Protein AF-A0A1S8AA64-F1 (afdb_monomer)

Radius of gyration: 17.84 Å; Cα contacts (8 Å, |Δi|>4): 216; chains: 1; bounding box: 44×40×56 Å

Foldseek 3Di:
DDDDDDCVVVPDDDVPVCVVLVADQVQQVVLCVVQVLQLAAPAEEEEEQPAPPGDVVLVVLQVSSRYRYYYDAPPDPDAQAADDQVVCPPFAAAHEYADAPDPRVVVRQVVVCVRQVRNRHHYAYFHSVQSVSCNSRSHDDDDCCGRNVNVVD

InterPro domains:
  IPR001357 BRCT domain [PS50172] (96-148)
  IPR036420 BRCT domain superfamily [G3DSA:3.40.50.10190] (37-151)
  IPR036420 BRCT domain superfamily [SSF52113] (37-148)
  IPR053036 Cell Cycle and DNA Repair Regulator [PTHR47667] (3-148)

Structure (mmCIF, N/CA/C/O backbone):
data_AF-A0A1S8AA64-F1
#
_entry.id   AF-A0A1S8AA64-F1
#
loop_
_atom_site.group_PDB
_atom_site.id
_atom_site.type_symbol
_atom_site.label_atom_id
_atom_site.label_alt_id
_atom_site.label_comp_id
_atom_site.label_asym_id
_atom_site.label_entity_id
_atom_site.label_seq_id
_atom_site.pdbx_PDB_ins_code
_atom_site.Cartn_x
_atom_site.Cartn_y
_atom_site.Cartn_z
_atom_site.occupancy
_atom_site.B_iso_or_equiv
_atom_site.auth_seq_id
_atom_site.auth_comp_id
_atom_site.auth_asym_id
_atom_site.auth_atom_id
_atom_site.pdbx_PDB_model_num
ATOM 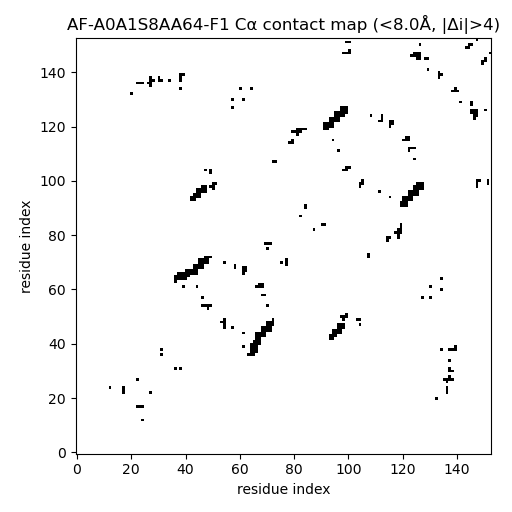1 N N . MET A 1 1 ? -10.818 24.946 36.743 1.00 60.25 1 MET A N 1
ATOM 2 C CA . MET A 1 1 ? -10.037 24.279 35.678 1.00 60.25 1 MET A CA 1
ATOM 3 C C . MET A 1 1 ? -10.940 23.250 35.025 1.00 60.25 1 MET A C 1
ATOM 5 O O . MET A 1 1 ? -11.697 22.622 35.750 1.00 60.25 1 MET A O 1
ATOM 9 N N . LYS A 1 2 ? -10.941 23.131 33.695 1.00 81.50 2 LYS A N 1
ATOM 10 C CA . LYS A 1 2 ? -11.602 22.004 33.020 1.00 81.50 2 LYS A CA 1
ATOM 11 C C . LYS A 1 2 ? -10.568 20.888 32.900 1.00 81.50 2 LYS A C 1
ATOM 13 O O . LYS A 1 2 ? -9.478 21.153 32.402 1.00 81.50 2 LYS A O 1
ATOM 18 N N . GLU A 1 3 ? -10.889 19.703 33.397 1.00 88.12 3 GLU A N 1
ATOM 19 C CA . GLU A 1 3 ? -10.046 18.514 33.256 1.00 88.12 3 GLU A CA 1
ATOM 20 C C . GLU A 1 3 ? -10.348 17.818 31.927 1.00 88.12 3 GLU A C 1
ATOM 22 O O . GLU A 1 3 ? -11.477 17.871 31.431 1.00 88.12 3 GLU A O 1
ATOM 27 N N . VAL A 1 4 ? -9.324 17.214 31.324 1.00 89.88 4 VAL A N 1
ATOM 28 C CA . VAL A 1 4 ? -9.488 16.409 30.109 1.00 89.88 4 VAL A CA 1
ATOM 29 C C . VAL A 1 4 ? -10.099 15.065 30.521 1.00 89.88 4 VAL A C 1
ATOM 31 O O . VAL A 1 4 ? -9.534 14.420 31.404 1.00 89.88 4 VAL A O 1
ATOM 34 N N . PRO A 1 5 ? -11.233 14.640 29.931 1.00 91.94 5 PRO A N 1
ATOM 35 C CA . PRO A 1 5 ? -11.822 13.339 30.228 1.00 91.94 5 PRO A CA 1
ATOM 36 C C . PRO A 1 5 ? -10.868 12.193 29.892 1.00 91.94 5 PRO A C 1
ATOM 38 O O . PRO A 1 5 ? -10.092 12.286 28.942 1.00 91.94 5 PRO A O 1
ATOM 41 N N . ASP A 1 6 ? -10.977 11.100 30.641 1.00 93.12 6 ASP A N 1
ATOM 42 C CA . ASP A 1 6 ? -10.221 9.876 30.394 1.00 93.12 6 ASP A CA 1
ATOM 43 C C . ASP A 1 6 ? -10.575 9.267 29.017 1.00 93.12 6 ASP A C 1
ATOM 45 O O . ASP A 1 6 ? -11.735 8.890 28.805 1.00 93.12 6 ASP A O 1
ATOM 49 N N . PRO A 1 7 ? -9.614 9.149 28.076 1.00 92.00 7 PRO A N 1
ATOM 50 C CA . PRO A 1 7 ? -9.847 8.570 26.754 1.00 92.00 7 PRO A CA 1
ATOM 51 C C . PRO A 1 7 ? -10.340 7.119 26.773 1.00 92.00 7 PRO A C 1
ATOM 53 O O . PRO A 1 7 ? -11.037 6.715 25.839 1.00 92.00 7 PRO A O 1
ATOM 56 N N . GLU A 1 8 ? -10.032 6.335 27.814 1.00 90.62 8 GLU A N 1
ATOM 57 C CA . GLU A 1 8 ? -10.440 4.923 27.903 1.00 90.62 8 GLU A CA 1
ATOM 58 C C . GLU A 1 8 ? -11.968 4.756 27.940 1.00 90.62 8 GLU A C 1
ATOM 60 O O . GLU A 1 8 ? -12.515 3.746 27.488 1.00 90.62 8 GLU A O 1
ATOM 65 N N . GLN A 1 9 ? -12.688 5.786 28.391 1.00 92.56 9 GLN A N 1
ATOM 66 C CA . GLN A 1 9 ? -14.153 5.802 28.420 1.00 92.56 9 GLN A CA 1
ATOM 67 C C . GLN A 1 9 ? -14.781 6.060 27.041 1.00 92.56 9 GLN A C 1
ATOM 69 O O . GLN A 1 9 ? -15.979 5.835 26.859 1.00 92.56 9 GLN A O 1
ATOM 74 N N . TYR A 1 10 ? -13.982 6.501 26.064 1.00 93.00 10 TYR A N 1
ATOM 75 C CA . TYR A 1 10 ? -14.436 6.946 24.743 1.00 93.00 10 TYR A CA 1
ATOM 76 C C . TYR A 1 10 ? -13.772 6.181 23.593 1.00 93.00 10 TYR A C 1
ATOM 78 O O . TYR A 1 10 ? -13.749 6.659 22.458 1.00 93.00 10 TYR A O 1
ATOM 86 N N . ILE A 1 11 ? -13.249 4.981 23.863 1.00 93.00 11 ILE A N 1
ATOM 87 C CA . ILE A 1 11 ? -12.699 4.106 22.824 1.00 93.00 11 ILE A CA 1
ATOM 88 C C . ILE A 1 11 ? -13.765 3.820 21.760 1.00 93.00 11 ILE A C 1
ATOM 90 O O . ILE A 1 11 ? -14.886 3.402 22.070 1.00 93.00 11 ILE A O 1
ATOM 94 N N . LEU A 1 12 ? -13.392 4.029 20.495 1.00 94.56 12 LEU A N 1
ATOM 95 C CA . LEU A 1 12 ? -14.243 3.764 19.341 1.00 94.56 12 LEU A CA 1
ATOM 96 C C . LEU A 1 12 ? -14.624 2.278 19.291 1.00 94.56 12 LEU A C 1
ATOM 98 O O . LEU A 1 12 ? -13.761 1.404 19.279 1.00 94.56 12 LEU A O 1
ATOM 102 N N . LYS A 1 13 ? -15.928 1.999 19.225 1.00 93.56 13 LYS A N 1
ATOM 103 C CA . LYS A 1 13 ? -16.492 0.650 19.085 1.00 93.56 13 LYS A CA 1
ATOM 104 C C . LYS A 1 13 ? -17.353 0.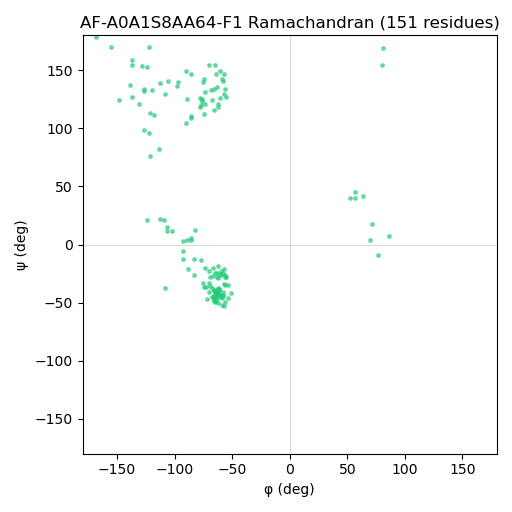603 17.830 1.00 93.56 13 LYS A C 1
ATOM 106 O O . LYS A 1 13 ? -18.523 0.974 17.876 1.00 93.56 13 LYS A O 1
ATOM 111 N N . ASP A 1 14 ? -16.778 0.141 16.726 1.00 94.38 14 ASP A N 1
ATOM 112 C CA . ASP A 1 14 ? -17.436 0.105 15.416 1.00 94.38 14 ASP A CA 1
ATOM 113 C C . ASP A 1 14 ? -17.499 -1.324 14.866 1.00 94.38 14 ASP A C 1
ATOM 115 O O . ASP A 1 14 ? -16.747 -1.726 13.979 1.00 94.38 14 ASP A O 1
ATOM 119 N N . LYS A 1 15 ? -18.420 -2.111 15.427 1.00 95.06 15 LYS A N 1
ATOM 120 C CA . LYS A 1 15 ? -18.562 -3.535 15.094 1.00 95.06 15 LYS A CA 1
ATOM 121 C C . LYS A 1 15 ? -18.922 -3.775 13.626 1.00 95.06 15 LYS A C 1
ATOM 123 O O . LYS A 1 15 ? -18.579 -4.824 13.079 1.00 95.06 15 LYS A O 1
ATOM 128 N N . ASP A 1 16 ? -19.620 -2.832 12.998 1.00 95.94 16 ASP A N 1
ATOM 129 C CA . ASP A 1 16 ? -20.063 -2.963 11.612 1.00 95.94 16 ASP A CA 1
ATOM 130 C C . ASP A 1 16 ? -18.876 -2.839 10.658 1.00 95.94 16 ASP A C 1
ATOM 132 O O . ASP A 1 16 ? -18.696 -3.692 9.781 1.00 95.94 16 ASP A O 1
ATOM 136 N N . ASN A 1 17 ? -18.015 -1.836 10.861 1.00 92.88 17 ASN A N 1
ATOM 137 C CA . ASN A 1 17 ? -16.809 -1.694 10.052 1.00 92.88 17 ASN A CA 1
ATOM 138 C C . ASN A 1 17 ? -15.748 -2.743 10.401 1.00 92.88 17 ASN A C 1
ATOM 140 O O . ASN A 1 17 ? -15.130 -3.285 9.488 1.00 92.88 17 ASN A O 1
ATOM 144 N N . GLU A 1 18 ? -15.595 -3.123 11.671 1.00 94.38 18 GLU A N 1
ATOM 145 C CA . GLU A 1 18 ? -14.740 -4.253 12.067 1.00 94.38 18 GLU A CA 1
ATOM 146 C C . GLU A 1 18 ? -15.104 -5.534 11.299 1.00 94.38 18 GLU A C 1
ATOM 148 O O . GLU A 1 18 ? -14.242 -6.191 10.708 1.00 94.38 18 GLU A O 1
ATOM 153 N N . LYS A 1 19 ? -16.402 -5.850 11.204 1.00 94.81 19 LYS A N 1
ATOM 154 C CA . LYS A 1 19 ? -16.888 -6.985 10.410 1.00 94.81 19 LYS A CA 1
ATOM 155 C C . LYS A 1 19 ? -16.654 -6.786 8.912 1.00 94.81 19 LYS A C 1
ATOM 157 O O . LYS A 1 19 ? -16.242 -7.726 8.236 1.00 94.81 19 LYS A O 1
ATOM 162 N N . ARG A 1 20 ? -16.924 -5.587 8.386 1.00 91.44 20 ARG A N 1
ATOM 163 C CA . ARG A 1 20 ? -16.769 -5.261 6.959 1.00 91.44 20 ARG A CA 1
ATOM 164 C C . ARG A 1 20 ? -15.322 -5.395 6.485 1.00 91.44 20 ARG A C 1
ATOM 166 O O . ARG A 1 20 ? -15.096 -5.907 5.392 1.00 91.44 20 ARG A O 1
ATOM 173 N N . PHE A 1 21 ? -14.366 -4.929 7.282 1.00 88.69 21 PHE A N 1
ATOM 174 C CA . PHE A 1 21 ? -12.940 -4.941 6.945 1.00 88.69 21 PHE A CA 1
ATOM 175 C C . PHE A 1 21 ? -12.211 -6.188 7.462 1.00 88.69 21 PHE A C 1
ATOM 177 O O . PHE A 1 21 ? -11.043 -6.405 7.133 1.00 88.69 21 PHE A O 1
ATOM 184 N N . GLY A 1 22 ? -12.899 -7.034 8.235 1.00 90.88 22 GLY A N 1
ATOM 185 C CA . GLY A 1 22 ? -12.336 -8.262 8.787 1.00 90.88 22 GLY A CA 1
ATOM 186 C C . GLY A 1 22 ? -11.185 -7.984 9.752 1.00 90.88 22 GLY A C 1
ATOM 187 O O . GLY A 1 22 ? -10.158 -8.655 9.684 1.00 90.88 22 GLY A O 1
ATOM 188 N N . LEU A 1 23 ? -11.332 -6.971 10.610 1.00 93.12 23 LEU A N 1
ATOM 189 C CA . LEU A 1 23 ? -10.336 -6.579 11.608 1.00 93.12 23 LEU A CA 1
ATOM 190 C C . LEU A 1 23 ? -11.006 -6.263 12.944 1.00 93.12 23 LEU A C 1
ATOM 192 O O . LEU A 1 23 ? -12.188 -5.940 12.985 1.00 93.12 23 LEU A O 1
ATOM 196 N N . LYS A 1 24 ? -10.237 -6.321 14.032 1.00 95.50 24 LYS A N 1
ATOM 197 C CA . LYS A 1 24 ? -10.615 -5.728 15.319 1.00 95.50 24 LYS A CA 1
ATOM 198 C C . LYS A 1 24 ? -9.749 -4.501 15.561 1.00 95.50 24 LYS A C 1
ATOM 200 O O . LYS A 1 24 ? -8.525 -4.591 15.448 1.00 95.50 24 LYS A O 1
ATOM 205 N N . LEU A 1 25 ? -10.365 -3.371 15.897 1.00 95.38 25 LEU A N 1
ATOM 206 C CA . LEU A 1 25 ? -9.652 -2.114 16.134 1.00 95.38 25 LEU A CA 1
ATOM 207 C C . LEU A 1 25 ? -8.671 -2.249 17.297 1.00 95.38 25 LEU A C 1
ATOM 209 O O . LEU A 1 25 ? -7.552 -1.755 17.212 1.00 95.38 25 LEU A O 1
ATOM 213 N N . GLU A 1 26 ? -9.054 -2.981 18.341 1.00 94.50 26 GLU A N 1
ATOM 214 C CA . GLU A 1 26 ? -8.195 -3.267 19.494 1.00 94.50 26 GLU A CA 1
ATOM 215 C C . GLU A 1 26 ? -6.898 -3.988 19.087 1.00 94.50 26 GLU A C 1
ATOM 217 O O . GLU A 1 26 ? -5.806 -3.570 19.473 1.00 94.50 26 GLU A O 1
ATOM 222 N N . ASP A 1 27 ? -6.997 -5.017 18.237 1.00 95.94 27 ASP A N 1
ATOM 223 C CA . ASP A 1 27 ? -5.826 -5.742 17.733 1.00 95.94 27 ASP A CA 1
ATOM 224 C C . ASP A 1 27 ? -4.954 -4.850 16.840 1.00 95.94 27 ASP A C 1
ATOM 226 O O . ASP A 1 27 ? -3.726 -4.887 16.937 1.00 95.94 27 ASP A O 1
ATOM 230 N N . SER A 1 28 ? -5.570 -4.013 15.998 1.00 96.50 28 SER A N 1
ATOM 231 C CA . SER A 1 28 ? -4.832 -3.048 15.181 1.00 96.50 28 SER A CA 1
ATOM 232 C C . SER A 1 28 ? -4.090 -2.018 16.033 1.00 96.50 28 SER A C 1
ATOM 234 O O . SER A 1 28 ? -2.945 -1.698 15.729 1.00 96.50 28 SER A O 1
ATOM 236 N N . ILE A 1 29 ? -4.705 -1.494 17.098 1.00 95.81 29 ILE A N 1
ATOM 237 C CA . ILE A 1 29 ? -4.066 -0.523 17.999 1.00 95.81 29 ILE A CA 1
ATOM 238 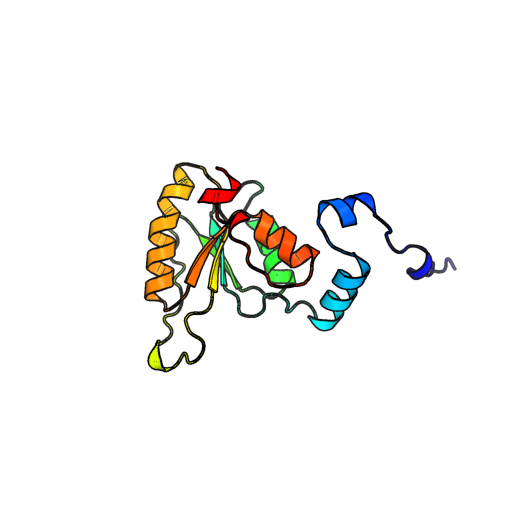C C . ILE A 1 29 ? -2.888 -1.171 18.729 1.00 95.81 29 ILE A C 1
ATOM 240 O O . ILE A 1 29 ? -1.812 -0.575 18.777 1.00 95.81 29 ILE A O 1
ATOM 244 N N . ARG A 1 30 ? -3.057 -2.401 19.237 1.00 96.88 30 ARG A N 1
ATOM 245 C CA . ARG A 1 30 ? -1.965 -3.157 19.869 1.00 96.88 30 ARG A CA 1
ATOM 246 C C . ARG A 1 30 ? -0.780 -3.304 18.912 1.00 96.88 30 ARG A C 1
ATOM 248 O O . ARG A 1 30 ? 0.338 -2.936 19.262 1.00 96.88 30 ARG A O 1
ATOM 255 N N . ARG A 1 31 ? -1.030 -3.744 17.674 1.00 97.69 31 ARG A N 1
ATOM 256 C CA . ARG A 1 31 ? 0.016 -3.853 16.645 1.00 97.69 31 ARG A CA 1
ATOM 257 C C . ARG A 1 31 ? 0.634 -2.503 16.291 1.00 97.69 31 ARG A C 1
ATOM 259 O O . ARG A 1 31 ? 1.842 -2.426 16.124 1.00 97.69 31 ARG A O 1
ATOM 266 N N . ALA A 1 32 ? -0.145 -1.420 16.238 1.00 96.94 32 ALA A N 1
ATOM 267 C CA . ALA A 1 32 ? 0.389 -0.073 16.008 1.00 96.94 32 ALA A CA 1
ATOM 268 C C . ALA A 1 32 ? 1.426 0.324 17.072 1.00 96.94 32 ALA A C 1
ATOM 270 O O . ALA A 1 32 ? 2.479 0.879 16.748 1.00 96.94 32 ALA A O 1
ATOM 271 N N . GLN A 1 33 ? 1.131 0.026 18.342 1.00 96.62 33 GLN A N 1
ATOM 272 C CA . GLN A 1 33 ? 2.024 0.295 19.471 1.00 96.62 33 GLN A CA 1
ATOM 273 C C . GLN A 1 33 ? 3.305 -0.545 19.391 1.00 96.62 33 GLN A C 1
ATOM 275 O O . GLN A 1 33 ? 4.390 -0.038 19.681 1.00 96.62 33 GLN A O 1
ATOM 280 N N . GLU A 1 34 ? 3.193 -1.803 18.962 1.00 97.31 34 GLU A N 1
ATOM 281 C CA . GLU A 1 34 ? 4.331 -2.700 18.728 1.00 97.31 34 GLU A CA 1
ATOM 282 C C . GLU A 1 34 ? 5.190 -2.229 17.543 1.00 97.31 34 GLU A C 1
ATOM 284 O O . GLU A 1 34 ? 6.411 -2.132 17.669 1.00 97.31 34 GLU A O 1
ATOM 289 N N . ASN A 1 35 ? 4.552 -1.850 16.431 1.00 97.00 35 ASN A N 1
ATOM 290 C CA . ASN A 1 35 ? 5.200 -1.379 15.207 1.00 97.00 35 ASN A CA 1
ATOM 291 C C . ASN A 1 35 ? 5.871 -0.011 15.375 1.00 97.00 35 ASN A C 1
ATOM 293 O O . ASN A 1 35 ? 6.805 0.293 14.643 1.00 97.00 35 ASN A O 1
ATOM 297 N N . ARG A 1 36 ? 5.392 0.854 16.283 1.00 96.50 36 ARG A N 1
ATOM 298 C CA . ARG A 1 36 ? 5.951 2.203 16.541 1.00 96.50 36 ARG A CA 1
ATOM 299 C C . ARG A 1 36 ? 6.102 3.057 15.273 1.00 96.50 36 ARG A C 1
ATOM 301 O O . ARG A 1 36 ? 7.102 3.748 15.090 1.00 96.50 36 ARG A O 1
ATOM 308 N N . GLY A 1 37 ? 5.117 2.981 14.376 1.00 94.38 37 GLY A N 1
ATOM 309 C CA . GLY A 1 37 ? 5.144 3.689 13.090 1.00 94.38 37 GLY A CA 1
ATOM 310 C C . GLY A 1 37 ? 6.145 3.122 12.075 1.00 94.38 37 GLY A C 1
ATOM 311 O O . GLY A 1 37 ? 6.494 3.810 11.126 1.00 94.38 37 GLY A O 1
ATOM 312 N N . GLN A 1 38 ? 6.624 1.891 12.270 1.00 96.94 38 GLN A N 1
ATOM 313 C CA . GLN A 1 38 ? 7.578 1.201 11.391 1.00 96.94 38 GLN A CA 1
ATOM 314 C C . GLN A 1 38 ? 6.955 -0.016 10.686 1.00 96.94 38 GLN A C 1
ATOM 316 O O . GLN A 1 38 ? 7.676 -0.909 10.253 1.00 96.94 38 GLN A O 1
ATOM 321 N N . LEU A 1 39 ? 5.623 -0.060 10.554 1.00 97.50 39 LEU A N 1
ATOM 322 C CA . LEU A 1 39 ? 4.897 -1.162 9.906 1.00 97.50 39 LEU A CA 1
ATOM 323 C C . LEU A 1 39 ? 5.454 -1.500 8.512 1.00 97.50 39 LEU A C 1
ATOM 325 O O . LEU A 1 39 ? 5.554 -2.665 8.149 1.00 97.50 39 LEU A O 1
ATOM 329 N N . LEU A 1 40 ? 5.782 -0.475 7.727 1.00 96.75 40 LEU A N 1
ATOM 330 C CA . LEU A 1 40 ? 6.249 -0.576 6.345 1.00 96.75 40 LEU A CA 1
ATOM 331 C C . LEU A 1 40 ? 7.736 -0.220 6.219 1.00 96.75 40 LEU A C 1
ATOM 333 O O . LEU A 1 40 ? 8.187 0.155 5.137 1.00 96.75 40 LEU A O 1
ATOM 337 N N . SER A 1 41 ? 8.491 -0.297 7.319 1.00 94.94 41 SER A N 1
ATOM 338 C CA . SER A 1 41 ? 9.895 0.114 7.343 1.00 94.94 41 SER A CA 1
ATOM 339 C C . SER A 1 41 ? 10.708 -0.616 6.279 1.00 94.94 41 SER A C 1
ATOM 341 O O . SER A 1 41 ? 10.667 -1.840 6.174 1.00 94.94 41 SER A O 1
ATOM 343 N N . GLY A 1 42 ? 11.415 0.155 5.453 1.00 87.69 42 GLY A N 1
ATOM 344 C CA . GLY A 1 42 ? 12.247 -0.368 4.369 1.00 87.69 42 GLY A CA 1
ATOM 345 C C . GLY A 1 42 ? 11.489 -0.836 3.122 1.00 87.69 42 GLY A C 1
ATOM 346 O O . GLY A 1 42 ? 12.134 -1.060 2.102 1.00 87.69 42 GLY A O 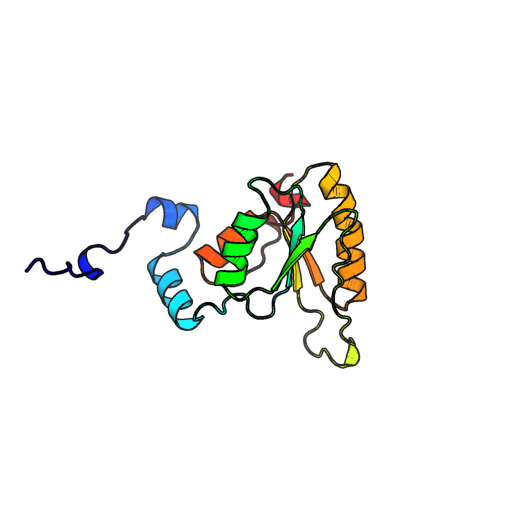1
ATOM 347 N N . ILE A 1 43 ? 10.153 -0.916 3.144 1.00 93.00 43 ILE A N 1
ATOM 348 C CA . ILE A 1 43 ? 9.357 -1.345 1.986 1.00 93.00 43 ILE A CA 1
ATOM 349 C C . ILE A 1 43 ? 9.240 -0.184 0.987 1.00 93.00 43 ILE A C 1
ATOM 351 O O . ILE A 1 43 ? 8.651 0.854 1.321 1.00 93.00 43 ILE A O 1
ATOM 355 N N . PRO A 1 44 ? 9.744 -0.326 -0.255 1.00 94.69 44 PRO A N 1
ATOM 356 C CA . PRO A 1 44 ? 9.576 0.703 -1.266 1.00 94.69 44 PRO A CA 1
ATOM 357 C C . PRO A 1 44 ? 8.166 0.643 -1.860 1.00 94.69 44 PRO A C 1
ATOM 359 O O . PRO A 1 44 ? 7.711 -0.391 -2.362 1.00 94.69 44 PRO A O 1
ATOM 362 N N . ILE A 1 45 ? 7.478 1.782 -1.827 1.00 97.12 45 ILE A N 1
ATOM 363 C CA . ILE A 1 45 ? 6.134 1.957 -2.371 1.00 97.12 45 ILE A CA 1
ATOM 364 C C . ILE A 1 45 ? 6.179 3.055 -3.427 1.00 97.12 45 ILE A C 1
ATOM 366 O O . ILE A 1 45 ? 6.382 4.234 -3.143 1.00 97.12 45 ILE A O 1
ATOM 370 N N . TYR A 1 46 ? 5.955 2.656 -4.670 1.00 97.00 46 TYR A N 1
ATOM 371 C CA . TYR A 1 46 ? 5.743 3.559 -5.784 1.00 97.00 46 TYR A CA 1
ATOM 372 C C . TYR A 1 46 ? 4.256 3.870 -5.922 1.00 97.00 46 TYR A C 1
ATOM 374 O O . TYR A 1 46 ? 3.404 3.030 -5.644 1.00 97.00 46 TYR A O 1
ATOM 382 N N . CYS A 1 47 ? 3.927 5.062 -6.399 1.00 97.06 47 CYS A N 1
ATOM 383 C CA . CYS A 1 47 ? 2.549 5.473 -6.627 1.00 97.06 47 CYS A CA 1
ATOM 384 C C . CYS A 1 47 ? 2.432 6.208 -7.956 1.00 97.06 47 CYS A C 1
ATOM 386 O O . CYS A 1 47 ? 3.177 7.155 -8.214 1.00 97.06 47 CYS A O 1
ATOM 388 N N . THR A 1 48 ? 1.525 5.772 -8.826 1.00 96.19 48 THR A N 1
ATOM 389 C CA . THR A 1 48 ? 1.328 6.430 -10.119 1.00 96.19 48 THR A CA 1
ATOM 390 C C . THR A 1 48 ? 0.839 7.865 -9.945 1.00 96.19 48 THR A C 1
ATOM 392 O O . THR A 1 48 ? -0.116 8.111 -9.215 1.00 96.19 48 THR A O 1
ATOM 395 N N . VAL A 1 49 ? 1.407 8.811 -10.695 1.00 93.56 49 VAL A N 1
ATOM 396 C CA . VAL A 1 49 ? 1.007 10.234 -10.640 1.00 93.56 49 VAL A CA 1
ATOM 397 C C . VAL A 1 49 ? -0.462 10.492 -11.001 1.00 93.56 49 VAL A C 1
ATOM 399 O O . VAL A 1 49 ? -1.010 11.519 -10.621 1.00 93.56 49 VAL A O 1
ATOM 402 N N . GLY A 1 50 ? -1.094 9.576 -11.741 1.00 91.12 50 GLY A N 1
ATOM 403 C CA . GLY A 1 50 ? -2.504 9.656 -12.135 1.00 91.12 50 GLY A CA 1
ATOM 404 C C . GLY A 1 50 ? -3.485 9.021 -11.146 1.00 91.12 50 GLY A C 1
ATOM 405 O O . GLY A 1 50 ? -4.674 8.971 -11.453 1.00 91.12 50 GLY A O 1
ATOM 406 N N . ILE A 1 51 ? -3.010 8.533 -9.990 1.00 93.44 51 ILE A N 1
ATOM 407 C CA . ILE A 1 51 ? -3.845 7.777 -9.054 1.00 93.44 51 ILE A CA 1
ATOM 408 C C . ILE A 1 51 ? -5.053 8.600 -8.588 1.00 93.44 51 ILE A C 1
ATOM 410 O O . ILE A 1 51 ? -4.972 9.807 -8.333 1.00 93.44 51 ILE A O 1
ATOM 414 N N . LYS A 1 52 ? -6.195 7.927 -8.433 1.00 86.81 52 LYS A N 1
ATOM 415 C CA . LYS A 1 52 ? -7.404 8.535 -7.871 1.00 86.81 52 LYS A CA 1
ATOM 416 C C . LYS A 1 52 ? -7.111 9.087 -6.469 1.00 86.81 52 LYS A C 1
ATOM 418 O O . LYS A 1 52 ? -6.422 8.437 -5.702 1.00 86.81 52 LYS A O 1
ATOM 423 N N . ASN A 1 53 ? -7.670 10.249 -6.126 1.00 85.69 53 ASN A N 1
ATOM 424 C CA . ASN A 1 53 ? -7.445 10.974 -4.860 1.00 85.69 53 ASN A CA 1
ATOM 425 C C . ASN A 1 53 ? -6.048 11.603 -4.685 1.00 85.69 53 ASN A C 1
ATOM 427 O O . ASN A 1 53 ? -5.800 12.226 -3.659 1.00 85.69 53 ASN A O 1
ATOM 431 N N . GLY A 1 54 ? -5.175 11.518 -5.694 1.00 90.69 54 GLY A N 1
ATOM 432 C CA . GLY A 1 54 ? -3.867 12.171 -5.685 1.00 90.69 54 GLY A CA 1
ATOM 433 C C . GLY A 1 54 ? -2.801 11.413 -4.889 1.00 90.69 54 GLY A C 1
ATOM 434 O O . GLY A 1 54 ? -3.082 10.638 -3.977 1.00 90.69 54 GLY A O 1
ATOM 435 N N . THR A 1 55 ? -1.539 11.633 -5.253 1.00 94.12 55 THR A N 1
ATOM 436 C CA . THR A 1 55 ? -0.390 10.927 -4.663 1.00 94.12 55 THR A CA 1
ATOM 437 C C . THR A 1 55 ? -0.122 11.329 -3.216 1.00 94.12 55 THR A C 1
ATOM 439 O O . THR A 1 55 ? 0.286 10.487 -2.421 1.00 94.12 55 THR A O 1
ATOM 442 N N . GLU A 1 56 ? -0.381 12.591 -2.863 1.00 94.62 56 GLU A N 1
ATOM 443 C CA . GLU A 1 56 ? -0.067 13.171 -1.550 1.00 94.62 56 GLU A CA 1
ATOM 444 C C . GLU A 1 56 ? -0.791 12.459 -0.400 1.00 94.62 56 GLU A C 1
ATOM 446 O O . GLU A 1 56 ? -0.198 12.212 0.649 1.00 94.62 56 GLU A O 1
ATOM 451 N N . SER A 1 57 ? -2.052 12.058 -0.603 1.00 92.88 57 SER A N 1
ATOM 452 C CA . SER A 1 57 ? -2.817 11.343 0.426 1.00 92.88 57 SER A CA 1
ATOM 453 C C . SER A 1 57 ? -2.198 9.987 0.760 1.00 92.88 57 SER A C 1
ATOM 455 O O . SER A 1 57 ? -2.098 9.622 1.929 1.00 92.88 57 SER A O 1
ATOM 457 N N . TYR A 1 58 ? -1.740 9.247 -0.251 1.00 97.25 58 TYR A N 1
ATOM 458 C CA . TYR A 1 58 ? -1.091 7.954 -0.036 1.00 97.25 58 TYR A CA 1
ATOM 459 C C . TYR A 1 58 ? 0.331 8.103 0.496 1.00 97.25 58 TYR A C 1
ATOM 461 O O . TYR A 1 58 ? 0.753 7.278 1.303 1.00 97.25 58 TYR A O 1
ATOM 469 N N . GLN A 1 59 ? 1.040 9.160 0.094 1.00 96.94 59 GLN A N 1
ATOM 470 C CA . GLN A 1 59 ? 2.367 9.474 0.613 1.00 96.94 59 GLN A CA 1
ATOM 471 C C . GLN A 1 59 ? 2.329 9.678 2.128 1.00 96.94 59 GLN A C 1
ATOM 473 O O . GLN A 1 59 ? 3.054 8.998 2.847 1.00 96.94 59 GLN A O 1
ATOM 478 N N . ALA A 1 60 ? 1.428 10.537 2.616 1.00 96.62 60 ALA A N 1
ATOM 479 C CA . ALA A 1 60 ? 1.299 10.815 4.045 1.00 96.62 60 ALA A CA 1
ATOM 480 C C . ALA A 1 60 ? 1.003 9.544 4.860 1.00 96.62 60 ALA A C 1
ATOM 482 O O . ALA A 1 60 ? 1.579 9.339 5.927 1.00 96.62 60 ALA A O 1
ATOM 483 N N . ILE A 1 61 ? 0.140 8.664 4.341 1.00 97.31 61 ILE A N 1
ATOM 484 C CA . ILE A 1 61 ? -0.190 7.382 4.980 1.00 97.31 61 ILE A CA 1
ATOM 485 C C . ILE A 1 61 ? 1.029 6.451 5.009 1.00 97.31 61 ILE A C 1
ATOM 487 O O . ILE A 1 61 ? 1.333 5.866 6.050 1.00 97.31 61 ILE A O 1
ATOM 491 N N . ALA A 1 62 ? 1.716 6.296 3.876 1.00 97.25 62 ALA A N 1
ATOM 492 C CA . ALA A 1 62 ? 2.845 5.385 3.739 1.00 97.25 62 ALA A CA 1
ATOM 493 C C . ALA A 1 62 ? 4.035 5.824 4.612 1.00 97.25 62 ALA A C 1
ATOM 495 O O . ALA A 1 62 ? 4.574 5.017 5.370 1.00 97.25 62 ALA A O 1
ATOM 496 N N . GLU A 1 63 ? 4.397 7.107 4.566 1.00 96.25 63 GLU A N 1
ATOM 497 C CA . GLU A 1 63 ? 5.511 7.673 5.336 1.00 96.25 63 GLU A CA 1
ATOM 498 C C . GLU A 1 63 ? 5.232 7.665 6.845 1.00 96.25 63 GLU A C 1
ATOM 500 O O . GLU A 1 63 ? 6.124 7.335 7.625 1.00 96.25 63 GLU A O 1
ATOM 505 N N . ALA A 1 64 ? 3.986 7.914 7.274 1.00 96.94 64 ALA A N 1
ATOM 506 C CA . ALA A 1 64 ? 3.593 7.784 8.682 1.00 96.94 64 ALA A CA 1
ATOM 507 C C . ALA A 1 64 ? 3.737 6.348 9.229 1.00 96.94 64 ALA A C 1
ATOM 509 O O . ALA A 1 64 ? 3.773 6.150 10.442 1.00 96.94 64 ALA A O 1
ATOM 510 N N . ASN A 1 65 ? 3.824 5.354 8.340 1.00 97.75 65 ASN A N 1
ATOM 511 C CA . ASN A 1 65 ? 4.054 3.948 8.667 1.00 97.75 65 ASN A CA 1
ATOM 512 C C . ASN A 1 65 ? 5.481 3.479 8.315 1.00 97.75 65 ASN A C 1
ATOM 514 O O . ASN A 1 65 ? 5.748 2.278 8.350 1.00 97.75 65 ASN A O 1
ATOM 518 N N . GLY A 1 66 ? 6.399 4.399 7.991 1.00 96.12 66 GLY A N 1
ATOM 519 C CA . GLY A 1 66 ? 7.823 4.114 7.787 1.00 96.12 66 GLY A CA 1
ATOM 520 C C . GLY A 1 66 ? 8.210 3.658 6.377 1.00 96.12 66 GLY A C 1
ATOM 521 O O . GLY A 1 66 ? 9.360 3.278 6.162 1.00 96.12 66 GLY A O 1
ATOM 522 N N . ALA A 1 67 ? 7.286 3.692 5.414 1.00 96.06 67 ALA A N 1
ATOM 523 C CA . ALA A 1 67 ? 7.575 3.294 4.038 1.00 96.06 67 ALA A CA 1
ATOM 524 C C . ALA A 1 67 ? 8.501 4.284 3.317 1.00 96.06 67 ALA A C 1
ATOM 526 O O . ALA A 1 67 ? 8.489 5.487 3.580 1.00 96.06 67 ALA A O 1
ATOM 527 N N . ILE A 1 68 ? 9.222 3.785 2.310 1.00 94.44 68 ILE A N 1
ATOM 528 C CA . ILE A 1 68 ? 9.934 4.627 1.342 1.00 94.44 68 ILE A CA 1
ATOM 529 C C . ILE A 1 68 ? 8.978 4.910 0.179 1.00 94.44 68 ILE A C 1
ATOM 531 O O . ILE 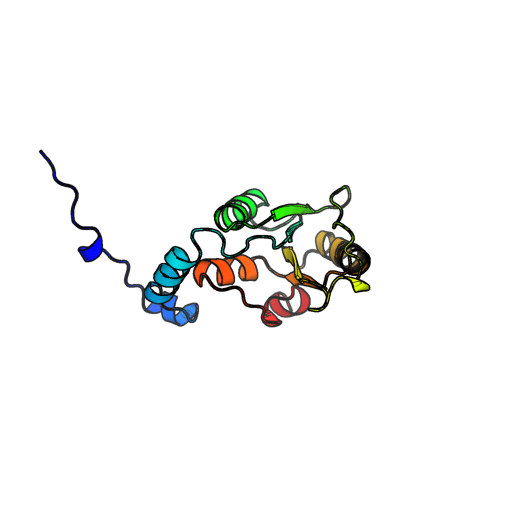A 1 68 ? 8.744 4.034 -0.654 1.00 94.44 68 ILE A O 1
ATOM 535 N N . PHE A 1 69 ? 8.422 6.121 0.107 1.00 95.38 69 PHE A N 1
ATOM 536 C CA . PHE A 1 69 ? 7.425 6.478 -0.906 1.00 95.38 69 PHE A CA 1
ATOM 537 C C . PHE A 1 69 ? 8.029 7.217 -2.109 1.00 95.38 69 PHE A C 1
ATOM 539 O O . PHE A 1 69 ? 8.833 8.135 -1.959 1.00 95.38 69 PHE A O 1
ATOM 546 N N . MET A 1 70 ? 7.618 6.849 -3.327 1.00 95.12 70 MET A N 1
ATOM 547 C CA . MET A 1 70 ? 8.068 7.488 -4.568 1.00 95.12 70 MET A CA 1
ATOM 548 C C . MET A 1 70 ? 6.925 7.675 -5.567 1.00 95.12 70 MET A C 1
ATOM 550 O O . MET A 1 70 ? 6.146 6.765 -5.838 1.00 95.12 70 MET A O 1
ATOM 554 N N . SER A 1 71 ? 6.865 8.840 -6.209 1.00 94.31 71 SER A N 1
ATOM 555 C CA . SER A 1 71 ? 5.960 9.049 -7.346 1.00 94.31 71 SER A CA 1
ATOM 556 C C . SER A 1 71 ? 6.487 8.368 -8.617 1.00 94.31 71 SER A C 1
ATOM 558 O O . SER A 1 71 ? 7.678 8.426 -8.930 1.00 94.31 71 SER A O 1
ATOM 560 N N . TYR A 1 72 ? 5.592 7.754 -9.390 1.00 94.75 72 TYR A N 1
ATOM 561 C CA . TYR A 1 72 ? 5.906 7.020 -10.613 1.00 94.75 72 TYR A CA 1
ATOM 562 C C . TYR A 1 72 ? 5.068 7.505 -11.797 1.00 94.75 72 TYR A C 1
ATOM 564 O O . TYR A 1 72 ? 3.856 7.681 -11.718 1.00 94.75 72 TYR A O 1
ATOM 572 N N . GLY A 1 73 ? 5.710 7.725 -12.936 1.00 91.94 73 GLY A N 1
ATOM 573 C CA . GLY A 1 73 ? 5.064 8.285 -14.116 1.00 91.94 73 GLY A CA 1
ATOM 574 C C . GLY A 1 73 ? 5.946 8.176 -15.356 1.00 91.94 73 GLY A C 1
ATOM 575 O O . GLY A 1 73 ? 7.087 7.716 -15.262 1.00 91.94 73 GLY A O 1
ATOM 576 N N . PRO A 1 74 ? 5.467 8.632 -16.528 1.00 84.19 74 PRO A N 1
ATOM 577 C CA . PRO A 1 74 ? 6.168 8.453 -17.803 1.00 84.19 74 PRO A CA 1
ATOM 578 C C . PRO A 1 74 ? 7.598 9.012 -17.811 1.00 84.19 74 PRO A C 1
ATOM 580 O O . PRO A 1 74 ? 8.494 8.425 -18.417 1.00 84.19 74 PRO A O 1
ATOM 583 N N . LYS A 1 75 ? 7.821 10.122 -17.097 1.00 80.00 75 LYS A N 1
ATOM 584 C CA . LYS A 1 75 ? 9.125 10.786 -16.959 1.00 80.00 75 LYS A CA 1
ATOM 585 C C . LYS A 1 75 ? 9.816 10.508 -15.621 1.00 80.00 75 LYS A C 1
ATOM 587 O O . LYS A 1 75 ? 10.772 11.202 -15.296 1.00 80.00 75 LYS A O 1
ATOM 592 N N . SER A 1 76 ? 9.336 9.547 -14.827 1.00 71.06 76 SER A N 1
ATOM 593 C CA . SER A 1 76 ? 9.944 9.312 -13.519 1.00 71.06 76 SER A CA 1
ATOM 594 C C . SER A 1 76 ? 11.363 8.768 -13.681 1.00 71.06 76 SER A C 1
ATOM 596 O O . SER A 1 76 ? 11.581 7.772 -14.375 1.00 71.06 76 SER A O 1
ATOM 598 N N . GLY A 1 77 ? 12.320 9.460 -13.058 1.00 65.56 77 GLY A N 1
ATOM 599 C CA . GLY A 1 77 ? 13.708 9.022 -12.907 1.00 65.56 77 GLY A CA 1
ATOM 600 C C . GLY A 1 77 ? 13.915 8.126 -11.685 1.00 65.56 77 GLY A C 1
ATOM 601 O O . GLY A 1 77 ? 15.046 7.763 -11.386 1.00 65.56 77 GLY A O 1
ATOM 602 N N . SER A 1 78 ? 12.845 7.785 -10.961 1.00 67.94 78 SER A N 1
ATOM 603 C CA . SER A 1 78 ? 12.912 6.936 -9.777 1.00 67.94 78 SER A CA 1
ATOM 604 C C . SER A 1 78 ? 13.344 5.519 -10.168 1.00 67.94 78 SER A C 1
ATOM 606 O O . SER A 1 78 ? 12.618 4.834 -10.891 1.00 67.94 78 SER A O 1
ATOM 608 N N . THR A 1 79 ? 14.509 5.083 -9.696 1.00 72.94 79 THR A N 1
ATOM 609 C CA . THR A 1 79 ? 15.062 3.748 -9.955 1.00 72.94 79 THR A CA 1
ATOM 610 C C . THR A 1 79 ? 15.097 2.924 -8.679 1.00 72.94 79 THR A C 1
ATOM 612 O O . THR A 1 79 ? 15.495 3.429 -7.631 1.00 72.94 79 THR A O 1
ATOM 615 N N . ILE A 1 80 ? 14.739 1.647 -8.787 1.00 81.00 80 ILE A N 1
ATOM 616 C CA . ILE A 1 80 ? 14.973 0.662 -7.729 1.00 81.00 80 ILE A CA 1
ATOM 617 C C . ILE A 1 80 ? 16.483 0.425 -7.617 1.00 81.00 80 ILE A C 1
ATOM 619 O O . ILE A 1 80 ? 17.165 0.287 -8.639 1.00 81.00 80 ILE A O 1
ATOM 623 N N . ARG A 1 81 ? 17.009 0.437 -6.386 1.00 75.88 81 ARG A N 1
ATOM 624 C CA . ARG A 1 81 ? 18.412 0.089 -6.126 1.00 75.88 81 ARG A CA 1
ATOM 625 C C . ARG A 1 81 ? 18.612 -1.385 -6.459 1.00 75.88 81 ARG A C 1
ATOM 627 O O . ARG A 1 81 ? 17.792 -2.207 -6.082 1.00 75.88 81 ARG A O 1
ATOM 634 N N . VAL A 1 82 ? 19.680 -1.693 -7.185 1.00 76.69 82 VAL A N 1
ATOM 635 C CA . VAL A 1 82 ? 19.996 -3.073 -7.553 1.00 76.69 82 VAL A CA 1
ATOM 636 C C . VAL A 1 82 ? 20.607 -3.768 -6.346 1.00 76.69 82 VAL A C 1
ATOM 638 O O . VAL A 1 82 ? 21.654 -3.333 -5.866 1.00 76.69 82 VAL A O 1
ATOM 641 N N . THR A 1 83 ? 19.957 -4.832 -5.888 1.00 77.25 83 THR A N 1
ATOM 642 C CA . THR A 1 83 ? 20.516 -5.769 -4.910 1.00 77.25 83 THR A CA 1
ATOM 643 C C . THR A 1 83 ? 21.091 -6.969 -5.656 1.00 77.25 83 THR A C 1
ATOM 645 O O . THR A 1 83 ? 20.521 -7.414 -6.654 1.00 77.25 83 THR A O 1
ATOM 648 N N . ASN A 1 84 ? 22.247 -7.464 -5.219 1.00 75.06 84 ASN A N 1
ATOM 649 C CA . ASN A 1 84 ? 22.866 -8.638 -5.818 1.00 75.06 84 ASN A CA 1
ATOM 650 C C . ASN A 1 84 ? 22.126 -9.906 -5.342 1.00 75.06 84 ASN A C 1
ATOM 652 O O . ASN A 1 84 ? 22.043 -10.109 -4.132 1.00 75.06 84 ASN A O 1
ATOM 656 N N . PRO A 1 85 ? 21.603 -10.758 -6.243 1.00 75.06 85 PRO A N 1
ATOM 657 C CA . PRO A 1 85 ? 20.843 -11.949 -5.854 1.00 75.06 85 PRO A CA 1
ATOM 658 C C . PRO A 1 85 ? 21.635 -12.959 -5.016 1.00 75.06 85 PRO A C 1
ATOM 660 O O . PRO A 1 85 ? 21.043 -13.727 -4.270 1.00 75.06 85 PRO A O 1
ATOM 663 N N . GLU A 1 86 ? 22.966 -12.978 -5.143 1.00 74.00 86 GLU A N 1
ATOM 664 C CA . GLU A 1 86 ? 23.834 -13.877 -4.365 1.00 74.00 86 GLU A CA 1
ATOM 665 C C . GLU A 1 86 ? 23.909 -13.494 -2.880 1.00 74.00 86 GLU A C 1
ATOM 667 O O . GLU A 1 86 ? 24.189 -14.350 -2.046 1.00 74.00 86 GLU A O 1
ATOM 672 N N . ASP A 1 87 ? 23.619 -12.231 -2.556 1.00 73.25 87 ASP A N 1
ATOM 673 C CA . ASP A 1 87 ? 23.612 -11.704 -1.189 1.00 73.25 87 ASP A CA 1
ATOM 674 C C . ASP A 1 87 ? 22.208 -11.785 -0.545 1.00 73.25 87 ASP A C 1
ATOM 676 O O . ASP A 1 87 ? 22.007 -11.320 0.578 1.00 73.25 87 ASP A O 1
ATOM 680 N N . ASP A 1 88 ? 21.227 -12.354 -1.257 1.00 73.56 88 ASP A N 1
ATOM 681 C CA . ASP A 1 88 ? 19.812 -12.387 -0.885 1.00 73.56 88 ASP A CA 1
ATOM 682 C C . ASP A 1 88 ? 19.343 -13.823 -0.585 1.00 73.56 88 ASP A C 1
ATOM 684 O O . ASP A 1 88 ? 18.759 -14.519 -1.419 1.00 73.56 88 ASP A O 1
ATOM 688 N N . GLU A 1 89 ? 19.618 -14.285 0.638 1.00 72.50 89 GLU A N 1
ATOM 689 C CA . GLU A 1 89 ? 19.261 -15.635 1.107 1.00 72.50 89 GLU A CA 1
ATOM 690 C C . GLU A 1 89 ? 17.737 -15.863 1.221 1.00 72.50 89 GLU A C 1
ATOM 692 O O . GLU A 1 89 ? 17.284 -17.010 1.240 1.00 72.50 89 GLU A O 1
ATOM 697 N N . GLY A 1 90 ? 16.942 -14.787 1.302 1.00 73.38 90 GLY A N 1
ATOM 698 C CA . GLY A 1 90 ? 15.481 -14.827 1.456 1.00 73.38 90 GLY A CA 1
ATOM 699 C C . GLY A 1 90 ? 14.706 -14.791 0.138 1.00 73.38 90 GLY A C 1
ATOM 700 O O . GLY A 1 90 ? 13.509 -15.095 0.118 1.00 73.38 90 GLY A O 1
ATOM 701 N N . GLY A 1 91 ? 15.391 -14.470 -0.961 1.00 80.06 91 GLY A N 1
ATOM 702 C CA . GLY A 1 91 ? 14.774 -14.172 -2.242 1.00 80.06 91 GLY A CA 1
ATOM 703 C C . GLY A 1 91 ? 14.248 -12.733 -2.314 1.00 80.06 91 GLY A C 1
ATOM 704 O O . GLY A 1 91 ? 14.151 -12.039 -1.305 1.00 80.06 91 GLY A O 1
ATOM 705 N N . PRO A 1 92 ? 13.858 -12.289 -3.519 1.00 85.44 92 PRO A N 1
ATOM 706 C CA . PRO A 1 92 ? 13.658 -10.877 -3.809 1.00 85.44 92 PRO A CA 1
ATOM 707 C C . PRO A 1 92 ? 12.546 -10.256 -2.958 1.00 85.44 92 PRO A C 1
ATOM 709 O O . PRO A 1 92 ? 11.377 -10.639 -3.069 1.00 85.44 92 PRO A O 1
ATOM 712 N N . ASP A 1 93 ? 12.901 -9.228 -2.186 1.00 89.94 93 ASP A N 1
ATOM 713 C CA . ASP A 1 93 ? 11.950 -8.441 -1.402 1.00 89.94 93 ASP A CA 1
ATOM 714 C C . ASP A 1 93 ? 10.844 -7.830 -2.283 1.00 89.94 93 ASP A C 1
ATOM 716 O O . ASP A 1 93 ? 11.080 -7.440 -3.437 1.00 89.94 93 ASP A O 1
ATOM 720 N N . PRO A 1 94 ? 9.614 -7.684 -1.761 1.00 93.88 94 PRO A N 1
ATOM 721 C CA . PRO A 1 94 ? 8.521 -7.117 -2.527 1.00 93.88 94 PRO A CA 1
ATOM 722 C C . PRO A 1 94 ? 8.644 -5.603 -2.701 1.00 93.88 94 PRO A C 1
ATOM 724 O O . PRO A 1 94 ? 8.965 -4.862 -1.773 1.00 93.88 94 PRO A O 1
ATOM 727 N N . VAL A 1 95 ? 8.266 -5.131 -3.887 1.00 95.88 95 VAL A N 1
ATOM 728 C CA . VAL A 1 95 ? 8.121 -3.707 -4.203 1.00 95.88 95 VAL A CA 1
ATOM 729 C C . VAL A 1 95 ? 6.745 -3.430 -4.780 1.00 95.88 95 VAL A C 1
ATOM 731 O O . VAL A 1 95 ? 6.272 -4.125 -5.683 1.00 95.88 95 VAL A O 1
ATOM 734 N N . TYR A 1 96 ? 6.091 -2.394 -4.264 1.00 97.88 96 TYR A N 1
ATOM 735 C CA . TYR A 1 96 ? 4.695 -2.120 -4.586 1.00 97.88 96 TYR A CA 1
ATOM 736 C C . TYR A 1 96 ? 4.568 -0.937 -5.533 1.00 97.88 96 TYR A C 1
ATOM 738 O O . TYR A 1 96 ? 5.262 0.065 -5.381 1.00 97.88 96 TYR A O 1
ATOM 746 N N . LEU A 1 97 ? 3.649 -1.041 -6.489 1.00 97.75 97 LEU A N 1
ATOM 747 C CA . LEU A 1 97 ? 3.159 0.089 -7.270 1.00 97.75 97 LEU A CA 1
ATOM 748 C C . LEU A 1 97 ? 1.666 0.258 -7.005 1.00 97.75 97 LEU A C 1
ATOM 750 O O . LEU A 1 97 ? 0.872 -0.575 -7.437 1.00 97.75 97 LEU A O 1
ATOM 754 N N . LEU A 1 98 ? 1.296 1.347 -6.334 1.00 98.12 98 LEU A N 1
ATOM 755 C CA . LEU A 1 98 ? -0.089 1.783 -6.196 1.00 98.12 98 LEU A CA 1
ATOM 756 C C . LEU A 1 98 ? -0.560 2.368 -7.528 1.00 98.12 98 LEU A C 1
ATOM 758 O O . LEU A 1 98 ? 0.047 3.315 -8.037 1.00 98.12 98 LEU A O 1
ATOM 762 N N . SER A 1 99 ? -1.616 1.787 -8.093 1.00 96.88 99 SER A N 1
ATOM 763 C CA . SER A 1 99 ? -2.132 2.144 -9.414 1.00 96.88 99 SER A CA 1
ATOM 764 C C . SER A 1 99 ? -3.624 1.800 -9.575 1.00 96.88 99 SER A C 1
ATOM 766 O O . SER A 1 99 ? -4.236 1.141 -8.735 1.00 96.88 99 SER A O 1
ATOM 768 N N . THR A 1 100 ? -4.225 2.266 -10.665 1.00 94.94 100 THR A N 1
ATOM 769 C CA . THR A 1 100 ? -5.610 2.100 -11.104 1.00 94.94 100 THR A CA 1
ATOM 770 C C . THR A 1 100 ? -5.660 1.455 -12.490 1.00 94.94 100 THR A C 1
ATOM 772 O O . THR A 1 100 ? -4.653 1.343 -13.183 1.00 94.94 100 THR A O 1
ATOM 775 N N . SER A 1 101 ? -6.847 1.051 -12.945 1.00 94.31 101 SER A N 1
ATOM 776 C CA . SER A 1 101 ? -7.032 0.376 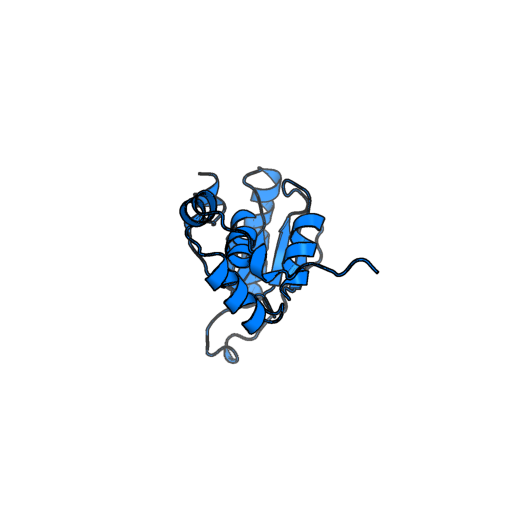-14.236 1.00 94.31 101 SER A CA 1
ATOM 777 C C . SER A 1 101 ? -7.107 1.301 -15.464 1.00 94.31 101 SER A C 1
ATOM 779 O O . SER A 1 101 ? -7.471 0.826 -16.549 1.00 94.31 101 SER A O 1
ATOM 781 N N . THR A 1 102 ? -6.755 2.588 -15.334 1.00 93.75 102 THR A N 1
ATOM 782 C CA . THR A 1 102 ? -6.781 3.536 -16.462 1.00 93.75 102 THR A CA 1
ATOM 783 C C . THR A 1 102 ? -5.783 3.138 -17.562 1.00 93.75 102 THR A C 1
ATOM 785 O O . THR A 1 102 ? -4.719 2.581 -17.270 1.00 93.75 102 THR A O 1
ATOM 788 N N . PRO A 1 103 ? -6.086 3.393 -18.851 1.00 93.19 103 PRO A N 1
ATOM 789 C CA . PRO A 1 103 ? -5.179 3.058 -19.951 1.00 93.19 103 PRO A CA 1
ATOM 790 C C . PRO A 1 103 ? -3.787 3.691 -19.820 1.00 93.19 103 PRO A C 1
ATOM 792 O O . PRO A 1 103 ? -2.791 3.092 -20.226 1.00 93.19 103 PRO A O 1
ATOM 795 N N . GLU A 1 104 ? -3.708 4.897 -19.265 1.00 91.56 104 GLU A N 1
ATOM 796 C CA . GLU A 1 104 ? -2.471 5.645 -19.045 1.00 91.56 104 GLU A CA 1
ATOM 797 C C . GLU A 1 104 ? -1.588 4.955 -18.009 1.00 91.56 104 GLU A C 1
ATOM 799 O O . GLU A 1 104 ? -0.389 4.788 -18.235 1.00 91.56 104 GLU A O 1
ATOM 804 N N . GLU A 1 105 ? -2.179 4.506 -16.904 1.00 92.56 105 GLU A N 1
ATOM 805 C CA . GLU A 1 105 ? -1.453 3.811 -15.849 1.00 92.56 105 GLU A CA 1
ATOM 806 C C . GLU A 1 105 ? -1.079 2.382 -16.239 1.00 92.56 105 GLU A C 1
ATOM 808 O O . GLU A 1 105 ? 0.042 1.954 -15.973 1.00 92.56 105 GLU A O 1
ATOM 813 N N . LYS A 1 106 ? -1.941 1.677 -16.982 1.00 94.38 106 LYS A N 1
ATOM 814 C CA . LYS A 1 106 ? -1.639 0.343 -17.530 1.00 94.38 106 LYS A CA 1
ATOM 815 C C . LYS A 1 106 ? -0.345 0.304 -18.341 1.00 94.38 106 LYS A C 1
ATOM 817 O O . LYS A 1 106 ? 0.394 -0.677 -18.290 1.00 94.38 106 LYS A O 1
ATOM 822 N N . LYS A 1 107 ? -0.029 1.386 -19.062 1.00 93.06 107 LYS A N 1
ATOM 823 C CA . LYS A 1 107 ? 1.230 1.519 -19.819 1.00 93.06 107 LYS A CA 1
ATOM 824 C C . LYS A 1 107 ? 2.465 1.558 -18.910 1.00 93.06 107 LYS A C 1
ATOM 826 O O . LYS A 1 107 ? 3.559 1.231 -19.364 1.00 93.06 107 LYS A O 1
ATOM 831 N N . LEU A 1 108 ? 2.307 1.965 -17.650 1.00 94.31 108 LEU A N 1
ATOM 832 C CA . LEU A 1 108 ? 3.386 2.070 -16.667 1.00 94.31 108 LEU A CA 1
ATOM 833 C C . LEU A 1 108 ? 3.696 0.733 -15.984 1.00 94.31 108 LEU A C 1
ATOM 835 O O . LEU A 1 108 ? 4.838 0.528 -15.578 1.00 94.31 108 LEU A O 1
ATOM 839 N N . TRP A 1 109 ? 2.723 -0.180 -15.892 1.00 95.19 109 TRP A N 1
ATOM 840 C CA . TRP A 1 109 ? 2.858 -1.438 -15.147 1.00 95.19 109 TRP A CA 1
ATOM 841 C C . TRP A 1 109 ? 4.032 -2.280 -15.643 1.00 95.19 109 TRP A C 1
ATOM 843 O O . TRP A 1 109 ? 4.932 -2.591 -14.872 1.00 95.19 109 TRP A O 1
ATOM 853 N N . LYS A 1 110 ? 4.092 -2.558 -16.953 1.00 94.00 110 LYS A N 1
ATOM 854 C CA . LYS A 1 110 ? 5.163 -3.380 -17.537 1.00 94.00 110 LYS A CA 1
ATOM 855 C C . LYS A 1 110 ? 6.553 -2.797 -17.260 1.00 94.00 110 LYS A C 1
ATOM 857 O O . LYS A 1 110 ? 7.457 -3.517 -16.849 1.00 94.00 110 LYS A O 1
ATOM 862 N N . ARG A 1 111 ? 6.707 -1.479 -17.431 1.00 93.25 111 ARG A N 1
ATOM 863 C CA . ARG A 1 111 ? 7.973 -0.772 -17.181 1.00 93.25 111 ARG A CA 1
ATOM 864 C C . ARG A 1 111 ? 8.378 -0.840 -15.706 1.00 93.25 111 ARG A C 1
ATOM 866 O O . ARG A 1 111 ? 9.561 -0.984 -15.407 1.00 93.25 111 ARG A O 1
ATOM 873 N N . PHE A 1 112 ? 7.416 -0.722 -14.794 1.00 95.25 112 PHE A N 1
ATOM 874 C CA . PHE A 1 112 ? 7.664 -0.869 -13.364 1.00 95.25 112 PHE A CA 1
ATOM 875 C C . PHE A 1 112 ? 8.116 -2.289 -13.023 1.00 95.25 112 PHE A C 1
ATOM 877 O O . PHE A 1 112 ? 9.119 -2.462 -12.338 1.00 95.25 112 PHE A O 1
ATOM 884 N N . GLU A 1 113 ? 7.427 -3.304 -13.542 1.00 95.50 113 GLU A N 1
ATOM 885 C CA . GLU A 1 113 ? 7.792 -4.688 -13.265 1.00 95.50 113 GLU A CA 1
ATOM 886 C C . GLU A 1 113 ? 9.182 -5.050 -13.810 1.00 95.50 113 GLU A C 1
ATOM 888 O O . GLU A 1 113 ? 9.951 -5.737 -13.142 1.00 95.50 113 GLU A O 1
ATOM 893 N N . GLU A 1 114 ? 9.531 -4.583 -15.012 1.00 93.56 114 GLU A N 1
ATOM 894 C CA . GLU A 1 114 ? 10.878 -4.736 -15.578 1.00 93.56 114 GLU A CA 1
ATOM 895 C C . GLU A 1 114 ? 11.936 -4.060 -14.693 1.00 93.56 114 GLU A C 1
ATOM 897 O O . GLU A 1 114 ? 12.988 -4.639 -14.422 1.00 93.56 114 GLU A O 1
ATOM 902 N N . MET A 1 115 ? 11.646 -2.851 -14.202 1.00 92.00 115 MET A N 1
ATOM 903 C CA . MET A 1 115 ? 12.524 -2.120 -13.289 1.00 92.00 115 MET A CA 1
ATOM 904 C C . MET A 1 115 ? 12.732 -2.867 -11.965 1.00 92.00 115 MET A C 1
ATOM 906 O O . MET A 1 115 ? 13.868 -2.931 -11.500 1.00 92.00 115 MET A O 1
ATOM 910 N N . ALA A 1 116 ? 11.670 -3.430 -11.385 1.00 93.81 116 ALA A N 1
ATOM 911 C CA . ALA A 1 116 ? 11.719 -4.201 -10.144 1.00 93.81 116 ALA A CA 1
ATOM 912 C C . ALA A 1 116 ? 12.534 -5.481 -10.288 1.00 93.81 116 ALA A C 1
ATOM 914 O O . ALA A 1 116 ? 13.471 -5.698 -9.526 1.00 93.81 116 ALA A O 1
ATOM 915 N N . ARG A 1 117 ? 12.258 -6.275 -11.328 1.00 93.44 117 ARG A N 1
ATOM 916 C CA . ARG A 1 117 ? 12.995 -7.520 -11.584 1.00 93.44 117 ARG A CA 1
ATOM 917 C C . ARG A 1 117 ? 14.478 -7.259 -11.828 1.00 93.44 117 ARG A C 1
ATOM 919 O O . ARG A 1 117 ? 15.319 -7.985 -11.316 1.00 93.44 117 ARG A O 1
ATOM 926 N N . ARG A 1 118 ? 14.816 -6.187 -12.553 1.00 91.06 118 ARG A N 1
ATOM 927 C CA . ARG A 1 118 ? 16.214 -5.763 -12.741 1.00 91.06 118 ARG A CA 1
ATOM 928 C C . ARG A 1 118 ? 16.893 -5.363 -11.425 1.00 91.06 118 ARG A C 1
ATOM 930 O O . ARG A 1 118 ? 18.109 -5.456 -11.329 1.00 91.06 118 ARG A O 1
ATOM 937 N N . GLY A 1 119 ? 16.123 -4.896 -10.447 1.00 90.19 119 GLY A N 1
ATOM 938 C CA . GLY A 1 119 ? 16.603 -4.562 -9.110 1.00 90.19 119 GLY A CA 1
ATOM 939 C C . GLY A 1 119 ? 16.660 -5.739 -8.133 1.00 90.19 119 GLY A C 1
ATOM 940 O O . GLY A 1 119 ? 16.941 -5.494 -6.968 1.00 90.19 119 GLY A O 1
ATOM 941 N N . ASN A 1 120 ? 16.386 -6.972 -8.581 1.00 91.38 120 ASN A N 1
ATOM 942 C CA . ASN A 1 120 ? 16.179 -8.144 -7.722 1.00 91.38 120 ASN A CA 1
ATOM 943 C C . ASN A 1 120 ? 15.048 -7.946 -6.691 1.00 91.38 120 ASN A C 1
ATOM 945 O O . ASN A 1 120 ? 15.203 -8.248 -5.516 1.00 91.38 120 ASN A O 1
ATOM 949 N N . MET A 1 121 ? 13.905 -7.408 -7.128 1.00 92.56 121 MET A N 1
ATOM 950 C CA . MET A 1 121 ? 12.705 -7.256 -6.296 1.00 92.56 121 MET A CA 1
ATOM 951 C C . MET A 1 121 ? 11.493 -7.935 -6.936 1.00 92.56 121 MET A C 1
ATOM 953 O O . MET A 1 121 ? 11.392 -8.027 -8.165 1.00 92.56 121 MET A O 1
ATOM 957 N N . GLU A 1 122 ? 10.538 -8.362 -6.110 1.00 94.50 122 GLU A N 1
ATOM 958 C CA . GLU A 1 122 ? 9.269 -8.938 -6.554 1.00 94.50 122 GLU A CA 1
ATOM 959 C C . GLU A 1 122 ? 8.240 -7.819 -6.828 1.00 94.50 122 GLU A C 1
ATOM 961 O O . GLU A 1 122 ? 7.748 -7.185 -5.888 1.00 94.50 122 GLU A O 1
ATOM 966 N N . PRO A 1 123 ? 7.871 -7.541 -8.097 1.00 96.69 123 PRO A N 1
ATOM 967 C CA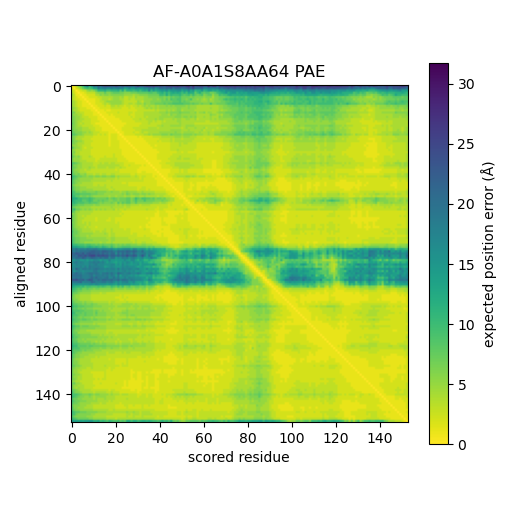 . PRO A 1 123 ? 6.919 -6.479 -8.392 1.00 96.69 123 PRO A CA 1
ATOM 968 C C . PRO A 1 123 ? 5.490 -6.858 -8.012 1.00 96.69 123 PRO A C 1
ATOM 970 O O . PRO A 1 123 ? 4.961 -7.879 -8.452 1.00 96.69 123 PRO A O 1
ATOM 973 N N . ARG A 1 124 ? 4.817 -5.958 -7.295 1.00 97.75 124 ARG A N 1
ATOM 974 C CA . ARG A 1 124 ? 3.397 -6.067 -6.944 1.00 97.75 124 ARG A CA 1
ATOM 975 C C . ARG A 1 124 ? 2.665 -4.798 -7.373 1.00 97.75 124 ARG A C 1
ATOM 977 O O . ARG A 1 124 ? 2.701 -3.780 -6.686 1.00 97.75 124 ARG A O 1
ATOM 984 N N . VAL A 1 125 ? 1.994 -4.845 -8.524 1.00 97.94 125 VAL A N 1
ATOM 985 C CA . VAL A 1 125 ? 1.142 -3.736 -8.985 1.00 97.94 125 VAL A CA 1
ATOM 986 C C . VAL A 1 125 ? -0.248 -3.900 -8.374 1.00 97.94 125 VAL A C 1
ATOM 988 O O . VAL A 1 125 ? -0.981 -4.830 -8.719 1.00 97.94 125 VAL A O 1
ATOM 991 N N . VAL A 1 126 ? -0.606 -3.014 -7.449 1.00 98.38 126 VAL A N 1
ATOM 992 C CA . VAL A 1 126 ? -1.786 -3.152 -6.587 1.00 98.38 126 VAL A CA 1
ATOM 993 C C . VAL A 1 126 ? -2.672 -1.909 -6.605 1.00 98.38 126 VAL A C 1
ATOM 995 O O . VAL A 1 126 ? -2.213 -0.793 -6.848 1.00 98.38 126 VAL A O 1
ATOM 998 N N . ALA A 1 127 ? -3.959 -2.102 -6.329 1.00 97.62 127 ALA A N 1
ATOM 999 C CA . ALA A 1 127 ? -4.867 -1.006 -6.018 1.00 97.62 127 ALA A CA 1
ATOM 1000 C C . ALA A 1 127 ? -4.465 -0.322 -4.699 1.00 97.62 127 ALA A C 1
ATOM 1002 O O . ALA A 1 127 ? -3.893 -0.955 -3.807 1.00 97.62 127 ALA A O 1
ATOM 1003 N N . SER A 1 128 ? -4.818 0.959 -4.541 1.00 96.69 128 SER A N 1
ATOM 1004 C CA . SER A 1 128 ? -4.555 1.719 -3.307 1.00 96.69 128 SER A CA 1
ATOM 1005 C C . SER A 1 128 ? -5.128 1.067 -2.048 1.00 96.69 128 SER A C 1
ATOM 1007 O O . SER A 1 128 ? -4.589 1.244 -0.958 1.00 96.69 128 SER A O 1
ATOM 1009 N N . ASP A 1 129 ? -6.203 0.296 -2.202 1.00 96.25 129 ASP A N 1
ATOM 1010 C CA . ASP A 1 129 ? -6.888 -0.426 -1.135 1.00 96.25 129 ASP A CA 1
ATOM 1011 C C . ASP A 1 129 ? -5.976 -1.406 -0.394 1.00 96.25 129 ASP A C 1
ATOM 1013 O O . ASP A 1 129 ? -6.218 -1.676 0.777 1.00 96.25 129 ASP A O 1
ATOM 1017 N N . TRP A 1 130 ? -4.900 -1.887 -1.025 1.00 97.62 130 TRP A N 1
ATOM 1018 C CA . TRP A 1 130 ? -3.886 -2.679 -0.331 1.00 97.62 130 TRP A CA 1
ATOM 1019 C C . TRP A 1 130 ? -3.198 -1.882 0.783 1.00 97.62 130 TRP A C 1
ATOM 1021 O O . TRP A 1 130 ? -3.136 -2.351 1.917 1.00 97.62 130 TRP A O 1
ATOM 1031 N N . LEU A 1 131 ? -2.723 -0.666 0.479 1.00 97.88 131 LEU A N 1
ATOM 1032 C CA . LEU A 1 131 ? -2.057 0.189 1.466 1.00 97.88 131 LEU A CA 1
ATOM 1033 C C . LEU A 1 131 ? -3.020 0.521 2.608 1.00 97.88 131 LEU A C 1
ATOM 1035 O O . LEU A 1 131 ? -2.642 0.459 3.775 1.00 97.88 131 LEU A O 1
ATOM 1039 N N . LEU A 1 132 ? -4.271 0.844 2.267 1.00 96.56 132 LEU A N 1
ATOM 1040 C CA . LEU A 1 132 ? -5.296 1.158 3.258 1.00 96.56 132 LEU A CA 1
ATOM 1041 C C . LEU A 1 132 ? -5.589 -0.045 4.161 1.00 96.56 132 LEU A C 1
ATOM 1043 O O . LEU A 1 132 ? -5.647 0.120 5.373 1.00 96.56 132 LEU A O 1
ATOM 1047 N N . ASP A 1 133 ? -5.733 -1.247 3.603 1.00 96.69 133 ASP A N 1
ATOM 1048 C CA . ASP A 1 133 ? -6.004 -2.463 4.375 1.00 96.69 133 ASP A CA 1
ATOM 1049 C C . ASP A 1 133 ? -4.850 -2.817 5.323 1.00 96.69 133 ASP A C 1
ATOM 1051 O O . ASP A 1 133 ? -5.077 -3.021 6.515 1.00 96.69 133 ASP A O 1
ATOM 1055 N N . VAL A 1 134 ? -3.612 -2.814 4.818 1.00 97.12 134 VAL A N 1
ATOM 1056 C CA . VAL A 1 134 ? -2.406 -3.105 5.610 1.00 97.12 134 VAL A CA 1
ATOM 1057 C C . VAL A 1 134 ? -2.245 -2.108 6.754 1.00 97.12 134 VAL A C 1
ATOM 1059 O O . VAL A 1 134 ? -2.014 -2.509 7.896 1.00 97.12 134 VAL A O 1
ATOM 1062 N N . VAL A 1 135 ? -2.423 -0.811 6.482 1.00 97.31 135 VAL A N 1
ATOM 1063 C CA . VAL A 1 135 ? -2.299 0.238 7.502 1.00 97.31 135 VAL A CA 1
ATOM 1064 C C . VAL A 1 135 ? -3.444 0.188 8.510 1.00 97.31 135 VAL A C 1
ATOM 1066 O O . VAL A 1 135 ? -3.189 0.327 9.705 1.00 97.31 135 VAL A O 1
ATOM 1069 N N . MET A 1 136 ? -4.685 -0.051 8.073 1.00 95.88 136 MET A N 1
ATOM 1070 C CA . MET A 1 136 ? -5.833 -0.196 8.980 1.00 95.88 136 MET A CA 1
ATOM 1071 C C . MET A 1 136 ? -5.746 -1.440 9.857 1.00 95.88 136 MET A C 1
ATOM 1073 O O . MET A 1 136 ? -6.334 -1.456 10.931 1.00 95.88 136 MET A O 1
ATOM 1077 N N . LYS A 1 137 ? -5.061 -2.492 9.402 1.00 96.62 137 LYS A N 1
ATOM 1078 C CA . LYS A 1 137 ? -4.821 -3.695 10.202 1.00 96.62 137 LYS A CA 1
ATOM 1079 C C . LYS A 1 137 ? -3.560 -3.589 11.046 1.00 96.62 137 LYS A C 1
ATOM 1081 O O . LYS A 1 137 ? -3.454 -4.323 12.024 1.00 96.62 137 LYS A O 1
ATOM 1086 N N . GLN A 1 138 ? -2.625 -2.714 10.688 1.00 97.62 138 GLN A N 1
ATOM 1087 C CA . GLN A 1 138 ? -1.279 -2.676 11.260 1.00 97.62 138 GLN A CA 1
ATOM 1088 C C . GLN A 1 138 ? -0.539 -4.011 11.100 1.00 97.62 138 GLN A C 1
ATOM 1090 O O . GLN A 1 138 ? 0.157 -4.470 12.002 1.00 97.62 138 GLN A O 1
ATOM 1095 N N . GLU A 1 139 ? -0.698 -4.637 9.934 1.00 96.44 139 GLU A N 1
ATOM 1096 C CA . GLU A 1 139 ? -0.086 -5.923 9.596 1.00 96.44 139 GLU A CA 1
ATOM 1097 C C . GLU A 1 139 ? 0.209 -5.999 8.097 1.00 96.44 139 GLU A C 1
ATOM 1099 O O . GLU A 1 139 ? -0.691 -5.845 7.266 1.00 96.44 139 GLU A O 1
ATOM 1104 N N . VAL A 1 140 ? 1.470 -6.268 7.745 1.00 95.38 140 VAL A N 1
ATOM 1105 C CA . VAL A 1 140 ? 1.873 -6.438 6.348 1.00 95.38 140 VAL A CA 1
ATOM 1106 C C . VAL A 1 140 ? 1.386 -7.791 5.852 1.00 95.38 140 VAL A C 1
ATOM 1108 O O . VAL A 1 140 ? 1.873 -8.841 6.261 1.00 95.38 140 VAL A O 1
ATOM 1111 N N . SER A 1 141 ? 0.433 -7.760 4.929 1.00 93.38 141 SER A N 1
ATOM 1112 C CA . SER A 1 141 ? -0.056 -8.944 4.234 1.00 93.38 141 SER A CA 1
ATOM 1113 C C . SER A 1 141 ? -0.229 -8.645 2.750 1.00 93.38 141 SER A C 1
ATOM 1115 O O . SER A 1 141 ? -0.391 -7.495 2.330 1.00 93.38 141 SER A O 1
ATOM 1117 N N . PHE A 1 142 ? -0.159 -9.691 1.933 1.00 94.94 142 PHE A N 1
ATOM 1118 C CA . PHE A 1 142 ? -0.387 -9.587 0.502 1.00 94.94 142 PHE A CA 1
ATOM 1119 C C . PHE A 1 142 ? -1.367 -10.660 0.050 1.00 94.94 142 PHE A C 1
ATOM 1121 O O . PHE A 1 142 ? -1.122 -11.856 0.187 1.00 94.94 142 PHE A O 1
ATOM 1128 N N . ASP A 1 143 ? -2.474 -10.198 -0.519 1.00 95.69 143 ASP A N 1
ATOM 1129 C CA . ASP A 1 143 ? -3.494 -11.023 -1.145 1.00 95.69 143 ASP A CA 1
ATOM 1130 C C . ASP A 1 143 ? -3.596 -10.619 -2.619 1.00 95.69 143 ASP A C 1
ATOM 1132 O O . ASP A 1 143 ? -3.687 -9.432 -2.956 1.00 95.69 143 ASP A O 1
ATOM 1136 N N . LYS A 1 144 ? -3.614 -11.617 -3.507 1.00 97.00 144 LYS A N 1
ATOM 1137 C CA . LYS A 1 144 ? -3.733 -11.417 -4.954 1.00 97.00 144 LYS A CA 1
ATOM 1138 C C . LYS A 1 144 ? -4.991 -10.640 -5.335 1.00 97.00 144 LYS A C 1
ATOM 1140 O O . LYS A 1 144 ? -4.993 -10.048 -6.411 1.00 97.00 144 LYS A O 1
ATOM 1145 N N . LYS A 1 145 ? -6.033 -10.584 -4.497 1.00 96.75 145 LYS A N 1
ATOM 1146 C CA . LYS A 1 145 ? -7.229 -9.759 -4.747 1.00 96.75 145 LYS A CA 1
ATOM 1147 C C . LYS A 1 145 ? -6.907 -8.276 -4.955 1.00 96.75 145 LYS A C 1
ATOM 1149 O O . LYS A 1 145 ? -7.648 -7.598 -5.653 1.00 96.75 145 LYS A O 1
ATOM 1154 N N . TYR A 1 146 ? -5.812 -7.779 -4.373 1.00 97.88 146 TYR A N 1
ATOM 1155 C CA . TYR A 1 146 ? -5.407 -6.382 -4.513 1.00 97.88 146 TYR A CA 1
ATOM 1156 C C . TYR A 1 146 ? -4.619 -6.094 -5.785 1.00 97.88 146 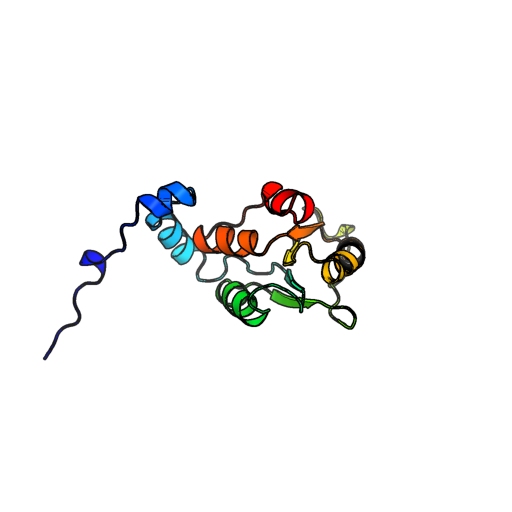TYR A C 1
ATOM 1158 O O . 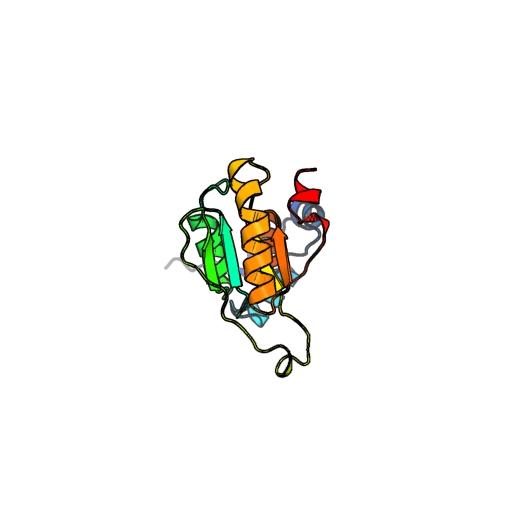TYR A 1 146 ? -4.426 -4.923 -6.111 1.00 97.88 146 TYR A O 1
ATOM 1166 N N . LEU A 1 147 ? -4.153 -7.121 -6.504 1.00 98.06 147 LEU A N 1
ATOM 1167 C CA . LEU A 1 147 ? -3.508 -6.910 -7.795 1.00 98.06 147 LEU A CA 1
ATOM 1168 C C . LEU A 1 147 ? -4.464 -6.142 -8.700 1.00 98.06 147 LEU A C 1
ATOM 1170 O O . LEU A 1 147 ? -5.635 -6.498 -8.803 1.00 98.06 147 LEU A O 1
ATOM 1174 N N . VAL A 1 148 ? -3.970 -5.114 -9.386 1.00 96.50 148 VAL A N 1
ATOM 1175 C CA . VAL A 1 148 ? -4.799 -4.271 -10.268 1.00 96.50 148 VAL A CA 1
ATOM 1176 C C . VAL A 1 148 ? -5.540 -5.074 -11.344 1.00 96.50 148 VAL A C 1
ATOM 1178 O O . VAL A 1 148 ? -6.608 -4.664 -11.791 1.00 96.50 148 VAL A O 1
ATOM 1181 N N . THR A 1 149 ? -5.005 -6.233 -11.737 1.00 95.12 149 THR A N 1
ATOM 1182 C CA . THR A 1 149 ? -5.629 -7.166 -12.686 1.00 95.12 149 THR A CA 1
ATOM 1183 C C . THR A 1 149 ? -6.812 -7.934 -12.108 1.00 95.12 149 THR A C 1
ATOM 1185 O O . THR A 1 149 ? -7.599 -8.452 -12.885 1.00 95.12 149 THR A O 1
ATOM 1188 N N . ASN A 1 150 ? -6.921 -8.026 -10.782 1.00 96.88 150 ASN A N 1
ATOM 1189 C CA . ASN A 1 150 ? -7.978 -8.748 -10.074 1.00 96.88 150 ASN A CA 1
ATOM 1190 C C . ASN A 1 150 ? -8.959 -7.783 -9.398 1.00 96.88 150 ASN A C 1
ATOM 1192 O O . ASN A 1 150 ? -10.156 -8.034 -9.386 1.00 96.88 150 ASN A O 1
ATOM 1196 N N . PHE A 1 151 ? -8.457 -6.674 -8.850 1.00 96.38 151 PHE A N 1
ATOM 1197 C CA . PHE A 1 151 ? -9.251 -5.703 -8.099 1.00 96.38 151 PHE A CA 1
ATOM 1198 C C . PHE A 1 151 ? -10.223 -4.915 -8.988 1.00 96.38 151 PHE A C 1
ATOM 1200 O O . PHE A 1 151 ? -11.325 -4.584 -8.565 1.00 96.38 151 PHE A O 1
ATOM 1207 N N . PHE A 1 152 ? -9.805 -4.610 -10.219 1.00 93.12 152 PHE A N 1
ATOM 1208 C CA . PHE A 1 152 ? -10.603 -3.869 -11.202 1.00 93.12 152 PHE A CA 1
ATOM 1209 C C . PHE A 1 152 ? -11.140 -4.761 -12.334 1.00 93.12 152 PHE A C 1
ATOM 1211 O O . PHE A 1 152 ? -11.484 -4.232 -13.394 1.00 93.12 152 PHE A O 1
ATOM 1218 N N . ALA A 1 153 ? -11.105 -6.085 -12.145 1.00 84.88 153 ALA A N 1
ATOM 1219 C CA . ALA A 1 153 ? -11.599 -7.064 -13.112 1.00 84.88 153 ALA A CA 1
ATOM 1220 C C . ALA A 1 153 ? -13.128 -7.047 -13.227 1.00 84.88 153 ALA A C 1
ATOM 1222 O O . ALA A 1 153 ? -13.798 -6.741 -12.214 1.00 84.88 153 ALA A O 1
#

pLDDT: mean 91.99, std 7.51, range [60.25, 98.38]

Solvent-accessible surface area (backbone atoms only — not comparable to full-atom values): 8790 Å² total; per-residue (Å²): 136,87,78,84,77,71,64,84,83,65,64,88,81,57,67,66,58,25,62,72,71,71,48,54,68,68,61,18,51,53,35,40,65,73,39,68,44,39,70,34,54,82,37,44,35,34,32,32,67,82,31,84,85,42,51,66,63,56,42,57,57,39,47,62,22,33,24,44,72,42,73,34,56,99,84,50,83,77,70,66,72,68,51,62,69,90,81,40,93,85,54,55,56,67,35,38,33,33,40,58,84,46,76,75,51,54,67,46,49,63,59,49,38,54,45,25,50,71,13,44,26,37,60,42,57,21,30,60,63,46,60,53,51,26,62,69,45,42,46,88,75,88,59,72,62,32,26,39,80,53,59,70,100

Sequence (153 aa):
MKEVPDPEQYILKDKDNEKRFGLKLEDSIRRAQENRGQLLSGIPIYCTVGIKNGTESYQAIAEANGAIFMSYGPKSGSTIRVTNPEDDEGGPDPVYLLSTSTPEEKKLWKRFEEMARRGNMEPRVVASDWLLDVVMKQEVSFDKKYLVTNFFA

Secondary structure (DSSP, 8-state):
-PPPPPGGGG----HHHHHHHT--HHHHHHHHHHHTT-TTTT-EEEEETT-TT-HHHHHHHHHHTT-EEEEE-TT----PPPPPGGG-TT-PPEEEEE--S-HHHHHHHHHHHHHHHHTT-EEEEE-THHHHHHHHHTS----GGGBHHHHT-

Mean predicted aligned error: 4.74 Å

Nearest PDB structures (foldseek):
  8gju-assembly2_L  TM=3.930E-01  e=9.557E-01  Homo sapiens
  2e4n-assembly1_A  TM=4.610E-01  e=2.550E+00  Pyrococcus horikoshii OT3
  2ed3-assembly1_A  TM=4.889E-01  e=4.904E+00  Pyrococcus horikoshii OT3
  8gju-assembly1_K  TM=3.620E-01  e=4.594E+00  Homo sapiens

Organism: Rosellinia necatrix (NCBI:txid77044)